Protein AF-W8PI35-F1 (afdb_monomer_lite)

Radius of gyration: 16.07 Å; chains: 1; bounding box: 40×26×47 Å

Organism: NCBI:txid195522

Structure (mmCIF, N/CA/C/O backbone):
data_AF-W8PI35-F1
#
_entry.id   AF-W8PI35-F1
#
loop_
_atom_site.group_PDB
_atom_site.id
_atom_site.type_symbol
_atom_site.label_atom_id
_atom_site.label_alt_id
_atom_site.label_comp_id
_atom_site.label_asym_id
_atom_site.label_entity_id
_atom_site.label_seq_id
_atom_site.pdbx_PDB_ins_code
_atom_site.Cartn_x
_atom_site.Cartn_y
_atom_site.Cartn_z
_atom_site.occupancy
_atom_site.B_iso_or_equiv
_atom_site.auth_seq_id
_atom_site.auth_comp_id
_atom_site.auth_asym_id
_atom_site.auth_atom_id
_atom_site.pdbx_PDB_model_num
ATOM 1 N N . MET A 1 1 ? 0.583 -5.832 16.040 1.00 59.97 1 MET A N 1
ATOM 2 C CA . MET A 1 1 ? 1.917 -5.702 15.398 1.00 59.97 1 MET A CA 1
ATOM 3 C C . MET A 1 1 ? 1.751 -4.927 14.094 1.00 59.97 1 MET A C 1
ATOM 5 O O . MET A 1 1 ? 0.677 -5.040 13.512 1.00 59.97 1 MET A O 1
ATOM 9 N N . PRO A 1 2 ? 2.715 -4.098 13.654 1.00 80.94 2 PRO A N 1
ATOM 10 C CA . PRO A 1 2 ? 2.473 -3.187 12.537 1.00 80.94 2 PRO A CA 1
ATOM 11 C C . PRO A 1 2 ? 2.387 -3.930 11.199 1.00 80.94 2 PRO A C 1
ATOM 13 O O . PRO A 1 2 ? 3.174 -4.835 10.920 1.00 80.94 2 PRO A O 1
ATOM 16 N N . TRP A 1 3 ? 1.433 -3.525 10.365 1.00 93.44 3 TRP A N 1
ATOM 17 C CA . TRP A 1 3 ? 1.398 -3.904 8.956 1.00 93.44 3 TRP A CA 1
ATOM 18 C C . TRP A 1 3 ? 2.358 -3.002 8.191 1.00 93.44 3 TRP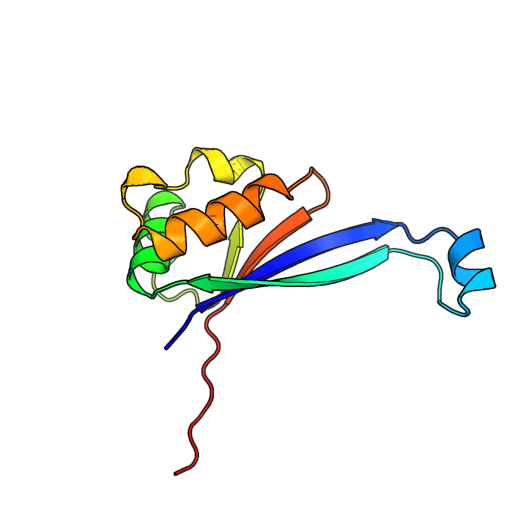 A C 1
ATOM 20 O O . TRP A 1 3 ? 2.400 -1.799 8.443 1.00 93.44 3 TRP A O 1
ATOM 30 N N . LYS A 1 4 ? 3.134 -3.561 7.267 1.00 94.62 4 LYS A N 1
ATOM 31 C CA . LYS A 1 4 ? 4.062 -2.794 6.436 1.00 94.62 4 LYS A CA 1
ATOM 32 C C . LYS A 1 4 ? 3.396 -2.420 5.124 1.00 94.62 4 LYS A C 1
ATOM 34 O O . LYS A 1 4 ? 2.715 -3.249 4.526 1.00 94.62 4 LYS A O 1
ATOM 39 N N . LEU A 1 5 ? 3.599 -1.176 4.707 1.00 94.94 5 LEU A N 1
ATOM 40 C CA . LEU A 1 5 ? 3.160 -0.650 3.425 1.00 9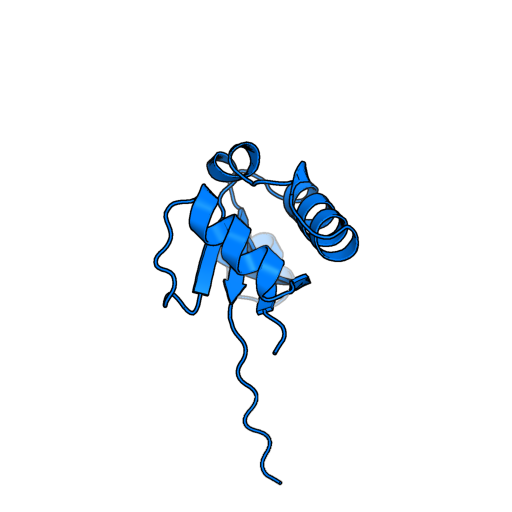4.94 5 LEU A CA 1
ATOM 41 C C . LEU A 1 5 ? 4.380 -0.495 2.519 1.00 94.94 5 LEU A C 1
ATOM 43 O O . LEU A 1 5 ? 5.314 0.240 2.841 1.00 94.94 5 LEU A O 1
ATOM 47 N N . TYR A 1 6 ? 4.334 -1.162 1.377 1.00 94.19 6 TYR A N 1
ATOM 48 C CA . TYR A 1 6 ? 5.328 -1.069 0.324 1.00 94.19 6 TYR A CA 1
ATOM 49 C C . TYR A 1 6 ? 4.711 -0.480 -0.937 1.00 94.19 6 TYR A C 1
ATOM 51 O O . TYR A 1 6 ? 3.523 -0.664 -1.199 1.00 94.19 6 TYR A O 1
ATOM 59 N N . ARG A 1 7 ? 5.534 0.169 -1.753 1.00 92.88 7 ARG A N 1
ATOM 60 C CA . ARG A 1 7 ? 5.223 0.483 -3.142 1.00 92.88 7 ARG A CA 1
ATOM 61 C C . ARG A 1 7 ? 6.082 -0.390 -4.037 1.00 92.88 7 ARG A C 1
ATOM 63 O O . ARG A 1 7 ? 7.304 -0.420 -3.908 1.00 92.88 7 ARG A O 1
ATOM 70 N N . PHE A 1 8 ? 5.419 -1.124 -4.915 1.00 90.44 8 PHE A N 1
ATOM 71 C CA . PHE A 1 8 ? 6.049 -1.946 -5.933 1.00 90.44 8 PHE A CA 1
ATOM 72 C C . PHE A 1 8 ? 5.879 -1.238 -7.266 1.00 90.44 8 PHE A C 1
ATOM 74 O O . PHE A 1 8 ? 4.747 -0.948 -7.654 1.00 90.44 8 PHE A O 1
ATOM 81 N N . LYS A 1 9 ? 6.983 -0.962 -7.955 1.00 86.69 9 LYS A N 1
ATOM 82 C CA . LYS A 1 9 ? 6.978 -0.373 -9.294 1.00 86.69 9 LYS A CA 1
ATOM 83 C C . LYS A 1 9 ? 7.779 -1.251 -10.241 1.00 86.69 9 LYS A C 1
ATOM 85 O O . LYS A 1 9 ? 8.925 -1.580 -9.944 1.00 86.69 9 LYS A O 1
ATOM 90 N N . TYR A 1 10 ? 7.161 -1.619 -11.356 1.00 80.69 10 TYR A N 1
ATOM 91 C CA . TYR A 1 10 ? 7.871 -2.248 -12.458 1.00 80.69 10 TYR A CA 1
ATOM 92 C C . TYR A 1 10 ? 8.404 -1.157 -13.379 1.00 80.69 10 TYR A C 1
ATOM 94 O O . TYR A 1 10 ? 7.669 -0.248 -13.750 1.00 80.69 10 TYR A O 1
ATOM 102 N N . GLU A 1 11 ? 9.685 -1.233 -13.711 1.00 79.56 11 GLU A N 1
ATOM 103 C CA . GLU A 1 11 ? 10.319 -0.352 -14.684 1.00 79.56 11 GLU A CA 1
ATOM 104 C C . GLU A 1 11 ? 11.066 -1.218 -15.697 1.00 79.56 11 GLU A C 1
ATOM 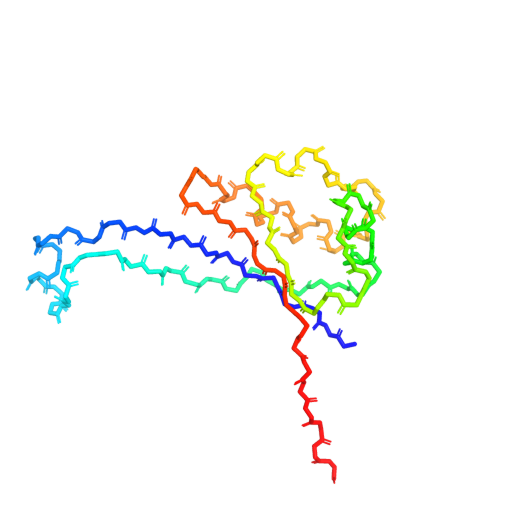106 O O . GLU A 1 11 ? 11.876 -2.067 -15.314 1.00 79.56 11 GLU A O 1
ATOM 111 N N . ASP A 1 12 ? 10.786 -1.018 -16.985 1.00 74.88 12 ASP A N 1
ATOM 112 C CA . ASP A 1 12 ? 11.583 -1.625 -18.050 1.00 74.88 12 ASP A CA 1
ATOM 113 C C . ASP A 1 12 ? 12.980 -1.005 -18.006 1.00 74.88 12 ASP A C 1
ATOM 115 O O . ASP A 1 12 ? 13.146 0.191 -18.260 1.00 74.88 12 ASP A O 1
ATOM 119 N N . TYR A 1 13 ? 13.984 -1.798 -17.627 1.00 69.94 13 TYR A N 1
ATOM 120 C CA . TYR A 1 13 ? 15.349 -1.323 -17.490 1.00 69.94 13 TYR A CA 1
ATOM 121 C C . TYR A 1 13 ? 16.082 -1.421 -18.828 1.00 69.94 13 TYR A C 1
ATOM 123 O O . TYR A 1 13 ? 16.500 -2.520 -19.229 1.00 69.94 13 TYR A O 1
ATOM 131 N N . PRO A 1 14 ? 16.297 -0.289 -19.530 1.00 77.00 14 PRO A N 1
ATOM 132 C CA . PRO A 1 14 ? 16.750 -0.335 -20.909 1.00 77.00 14 PRO A CA 1
ATOM 133 C C . PRO A 1 14 ? 18.164 -0.910 -21.014 1.00 77.00 14 PRO A C 1
ATOM 135 O O . PRO A 1 14 ? 19.026 -0.634 -20.174 1.00 77.00 14 PRO A O 1
ATOM 138 N N . GLU A 1 15 ? 18.452 -1.619 -22.111 1.00 72.44 15 GLU A N 1
ATOM 139 C CA . GLU A 1 15 ? 19.767 -2.237 -22.362 1.00 72.44 15 GLU A CA 1
ATOM 140 C C . GLU A 1 15 ? 20.947 -1.265 -22.214 1.00 72.44 15 GLU A C 1
ATOM 142 O O . GLU A 1 15 ? 22.034 -1.648 -21.775 1.00 72.44 15 GLU A O 1
ATOM 147 N N . TYR A 1 16 ? 20.746 0.003 -22.586 1.00 76.06 16 TYR A N 1
ATOM 148 C CA . TYR A 1 16 ? 21.762 1.043 -22.451 1.00 76.06 16 TYR A CA 1
ATOM 149 C C . TYR A 1 16 ? 22.127 1.306 -20.983 1.00 76.06 16 TYR A C 1
ATOM 151 O O . TYR A 1 16 ? 23.311 1.314 -20.639 1.00 76.06 16 TYR A O 1
ATOM 159 N N . SER A 1 17 ? 21.122 1.465 -20.118 1.00 73.81 17 SER A N 1
ATOM 160 C CA . SER A 1 17 ? 21.308 1.662 -18.677 1.00 73.81 17 SER A CA 1
ATOM 161 C C . SER A 1 17 ? 21.947 0.428 -18.044 1.00 73.81 17 SER A C 1
ATOM 163 O O . SER A 1 17 ? 22.946 0.560 -17.341 1.00 73.81 17 SER A O 1
ATOM 165 N N . ALA A 1 18 ? 21.463 -0.768 -18.398 1.00 74.69 18 ALA A N 1
ATOM 166 C CA . ALA A 1 18 ? 22.007 -2.056 -17.963 1.00 74.69 18 ALA A CA 1
ATOM 167 C C . ALA A 1 18 ? 23.500 -2.216 -18.267 1.00 74.69 18 ALA A C 1
ATOM 169 O O . ALA A 1 18 ? 24.286 -2.609 -17.403 1.00 74.69 18 ALA A O 1
ATOM 170 N N . ARG A 1 19 ? 23.923 -1.824 -19.472 1.00 71.94 19 ARG A N 1
ATOM 171 C CA . ARG A 1 19 ? 25.329 -1.882 -19.883 1.00 71.94 19 ARG A CA 1
ATOM 172 C C . ARG A 1 19 ? 26.227 -0.958 -19.059 1.00 71.94 19 ARG A C 1
ATOM 174 O O . ARG A 1 19 ? 27.362 -1.329 -18.774 1.00 71.94 19 ARG A O 1
ATOM 181 N N . ILE A 1 20 ? 25.749 0.233 -18.702 1.00 80.75 20 ILE A N 1
ATOM 182 C CA . ILE A 1 20 ? 26.543 1.228 -17.963 1.00 80.75 20 ILE A CA 1
ATOM 183 C C . ILE A 1 20 ? 26.604 0.895 -16.472 1.00 80.75 20 ILE A C 1
ATOM 185 O O . ILE A 1 20 ? 27.637 1.106 -15.841 1.00 80.75 20 ILE A O 1
ATOM 189 N N . THR A 1 21 ? 25.525 0.354 -15.908 1.00 75.56 21 THR A N 1
ATOM 190 C CA . THR A 1 21 ? 25.451 0.009 -14.483 1.00 75.56 21 THR A CA 1
ATOM 191 C C . THR A 1 21 ? 25.894 -1.420 -14.179 1.00 75.56 21 THR A C 1
ATOM 193 O O . THR A 1 21 ? 25.928 -1.798 -13.010 1.00 75.56 21 THR A O 1
ATOM 196 N N . GLY A 1 22 ? 26.236 -2.223 -15.192 1.00 70.88 22 GLY A N 1
ATOM 197 C CA . GLY A 1 22 ? 26.652 -3.616 -15.013 1.00 70.88 22 GLY A CA 1
ATOM 198 C C . GLY A 1 22 ? 25.523 -4.537 -14.539 1.00 70.88 22 GLY A C 1
ATOM 199 O O . GLY A 1 22 ? 25.784 -5.501 -13.825 1.00 70.88 22 GLY A O 1
ATOM 200 N N . HIS A 1 23 ? 24.281 -4.225 -14.907 1.00 68.94 23 HIS A N 1
ATOM 201 C CA . HIS A 1 23 ? 23.086 -5.001 -14.568 1.00 68.94 23 HIS A CA 1
ATOM 202 C C . HIS A 1 23 ? 22.543 -5.745 -15.799 1.00 68.94 23 HIS A C 1
ATOM 204 O O . HIS A 1 23 ? 22.966 -5.503 -16.930 1.00 68.94 23 HIS A O 1
ATOM 210 N N . TYR A 1 24 ? 21.604 -6.667 -15.583 1.00 69.50 24 TYR A N 1
ATOM 211 C CA . TYR A 1 24 ? 20.857 -7.305 -16.668 1.00 69.50 24 TYR A CA 1
ATOM 212 C C . TYR A 1 24 ? 19.745 -6.370 -17.158 1.00 69.50 24 TYR A C 1
ATOM 214 O O . TYR A 1 24 ? 19.112 -5.691 -16.353 1.00 69.50 24 TYR A O 1
ATOM 222 N N . ALA A 1 25 ? 19.529 -6.323 -18.473 1.00 62.88 25 ALA A N 1
ATOM 223 C CA . ALA A 1 25 ? 18.390 -5.623 -19.064 1.00 62.88 25 ALA A CA 1
ATOM 224 C C . ALA A 1 25 ? 17.087 -6.396 -18.804 1.00 62.88 25 ALA A C 1
ATOM 226 O O . ALA A 1 25 ? 17.118 -7.629 -18.730 1.00 62.88 25 ALA A O 1
ATOM 227 N N . GLY A 1 26 ? 15.966 -5.680 -18.704 1.00 68.94 26 GLY A N 1
ATOM 228 C CA . GLY A 1 26 ? 14.630 -6.248 -18.494 1.00 68.94 26 GLY A CA 1
ATOM 229 C C . GLY A 1 26 ? 13.878 -5.612 -17.326 1.00 68.94 26 GLY A C 1
ATOM 230 O O . GLY A 1 26 ? 14.302 -4.594 -16.785 1.00 68.94 26 GLY A O 1
ATOM 231 N N . ASP A 1 27 ? 12.766 -6.227 -16.930 1.00 72.06 27 ASP A N 1
ATOM 232 C CA . ASP A 1 27 ? 11.874 -5.676 -15.907 1.00 72.06 27 ASP A CA 1
ATOM 233 C C . ASP A 1 27 ? 12.550 -5.649 -14.526 1.00 72.06 27 ASP A C 1
ATOM 235 O O . ASP A 1 27 ? 12.841 -6.692 -13.928 1.00 72.06 27 ASP A O 1
ATOM 239 N N . LEU A 1 28 ? 12.772 -4.448 -13.992 1.00 78.38 28 LEU A N 1
ATOM 240 C CA . LEU A 1 28 ? 13.175 -4.244 -12.606 1.00 78.38 28 LEU A CA 1
ATOM 241 C C . LEU A 1 28 ? 11.943 -4.033 -11.734 1.00 78.38 28 LEU A C 1
ATOM 243 O O . LEU A 1 28 ? 11.099 -3.185 -12.014 1.00 78.38 28 LEU A O 1
ATOM 247 N N . LEU A 1 29 ? 11.882 -4.776 -10.630 1.00 81.44 29 LEU A N 1
ATOM 248 C CA . LEU A 1 29 ? 10.935 -4.517 -9.555 1.00 81.44 29 LEU A CA 1
ATOM 249 C C . LEU A 1 29 ? 11.606 -3.640 -8.497 1.00 81.44 29 LEU A C 1
ATOM 251 O O . LEU A 1 29 ? 12.470 -4.099 -7.748 1.00 81.44 29 LEU A O 1
ATOM 255 N N . ILE A 1 30 ? 11.179 -2.385 -8.422 1.00 83.75 30 ILE A N 1
ATOM 256 C CA . ILE A 1 30 ? 11.561 -1.456 -7.363 1.00 83.75 30 ILE A CA 1
ATOM 257 C C . ILE A 1 30 ? 10.606 -1.666 -6.185 1.00 83.75 30 ILE A C 1
ATOM 259 O O . ILE A 1 30 ? 9.386 -1.618 -6.352 1.00 83.75 30 ILE A O 1
ATOM 263 N N . ILE A 1 31 ? 11.172 -1.918 -5.001 1.00 89.94 31 ILE A N 1
ATOM 264 C CA . ILE A 1 31 ? 10.436 -2.084 -3.742 1.00 89.94 31 ILE A CA 1
ATOM 265 C C . ILE A 1 31 ? 10.832 -0.956 -2.797 1.00 89.94 31 ILE A C 1
ATOM 267 O O . ILE A 1 31 ? 11.978 -0.887 -2.353 1.00 89.94 31 ILE A O 1
ATOM 271 N N . GLU A 1 32 ? 9.873 -0.104 -2.455 1.00 90.62 32 GLU A N 1
ATOM 272 C CA . GLU A 1 32 ? 10.065 1.005 -1.520 1.00 90.62 32 GLU A CA 1
ATOM 273 C C . GLU A 1 32 ? 9.172 0.816 -0.295 1.00 90.62 32 GLU A C 1
ATOM 275 O O . GLU A 1 32 ? 7.979 0.555 -0.422 1.00 90.62 32 GLU A O 1
ATOM 280 N N . GLU A 1 33 ? 9.747 0.921 0.904 1.00 93.00 33 GLU A N 1
ATOM 281 C CA . GLU A 1 33 ? 8.978 0.925 2.151 1.00 93.00 33 GLU A CA 1
ATOM 282 C C . GLU A 1 33 ? 8.408 2.329 2.381 1.00 93.00 33 GLU A C 1
ATOM 284 O O . GLU A 1 33 ? 9.152 3.279 2.617 1.00 93.00 33 GLU A O 1
ATOM 289 N N . GLU A 1 34 ? 7.084 2.459 2.303 1.00 92.62 34 GLU A N 1
ATOM 290 C CA . GLU A 1 34 ? 6.376 3.739 2.454 1.00 92.62 34 GLU A CA 1
ATOM 291 C C . GLU A 1 34 ? 5.976 3.994 3.917 1.00 92.62 34 GLU A C 1
ATOM 293 O O . GLU A 1 34 ? 5.783 5.138 4.327 1.00 92.62 34 GLU A O 1
ATOM 298 N N . GLY A 1 35 ? 5.878 2.939 4.734 1.00 92.50 35 GLY A N 1
ATOM 299 C CA . GLY A 1 35 ? 5.681 3.074 6.172 1.00 92.50 35 GLY A CA 1
ATOM 300 C C . GLY A 1 35 ? 4.964 1.899 6.823 1.00 92.50 35 GLY A C 1
ATOM 301 O O . GLY A 1 35 ? 5.006 0.758 6.363 1.00 92.50 35 GLY A O 1
ATOM 302 N N . GLU A 1 36 ? 4.302 2.196 7.938 1.00 94.50 36 GLU A N 1
ATOM 303 C CA . GLU A 1 36 ? 3.540 1.232 8.727 1.00 94.50 36 GLU A CA 1
ATOM 304 C C . GLU A 1 36 ? 2.091 1.683 8.866 1.00 94.50 36 GLU A C 1
ATOM 306 O O . GLU A 1 36 ? 1.826 2.872 9.058 1.00 94.50 36 GLU A O 1
ATOM 311 N N . LEU A 1 37 ? 1.180 0.714 8.828 1.00 93.94 37 LEU A N 1
ATOM 312 C CA . LEU A 1 37 ? -0.244 0.896 9.060 1.00 93.94 37 LEU A CA 1
ATOM 313 C C . LEU A 1 37 ? -0.682 0.158 10.327 1.00 93.94 37 LEU A C 1
ATOM 315 O O . LEU A 1 37 ? -0.229 -0.955 10.629 1.00 93.94 37 LEU A O 1
ATOM 319 N N . SER A 1 38 ? -1.592 0.783 11.068 1.00 94.12 38 SER A N 1
ATOM 320 C CA . SER A 1 38 ? -2.255 0.155 12.208 1.00 94.12 38 SER A CA 1
ATOM 321 C C . SER A 1 38 ? -3.174 -0.999 11.781 1.00 94.12 38 SER A C 1
ATOM 323 O O . SER A 1 38 ? -3.690 -1.046 10.663 1.00 94.12 38 SER A O 1
ATOM 325 N N . GLU A 1 39 ? -3.420 -1.941 12.696 1.00 93.06 39 GLU A N 1
ATOM 326 C CA . GLU A 1 39 ? -4.366 -3.043 12.460 1.00 93.06 39 GLU A CA 1
ATOM 327 C C . GLU A 1 39 ? -5.788 -2.533 12.187 1.00 93.06 39 GLU A C 1
ATOM 329 O O . GLU A 1 39 ? -6.498 -3.094 11.352 1.00 93.06 39 GLU A O 1
ATOM 334 N N . GLU A 1 40 ? -6.191 -1.444 12.848 1.00 93.38 40 GLU A N 1
ATOM 335 C CA . GLU A 1 40 ? -7.484 -0.799 12.620 1.00 93.38 40 GLU A CA 1
ATOM 336 C C . GLU A 1 40 ? -7.594 -0.256 11.192 1.00 93.38 40 GLU A C 1
ATOM 338 O O . GLU A 1 40 ? -8.575 -0.551 10.506 1.00 93.38 40 GLU A O 1
ATOM 343 N N . ALA A 1 41 ? -6.573 0.469 10.722 1.00 94.56 41 ALA A N 1
ATOM 344 C CA . ALA A 1 41 ? -6.529 0.986 9.360 1.00 94.56 41 ALA A CA 1
ATOM 345 C C . ALA A 1 41 ? -6.616 -0.143 8.325 1.00 94.56 41 ALA A C 1
ATOM 347 O O . ALA A 1 41 ? -7.424 -0.076 7.399 1.00 94.5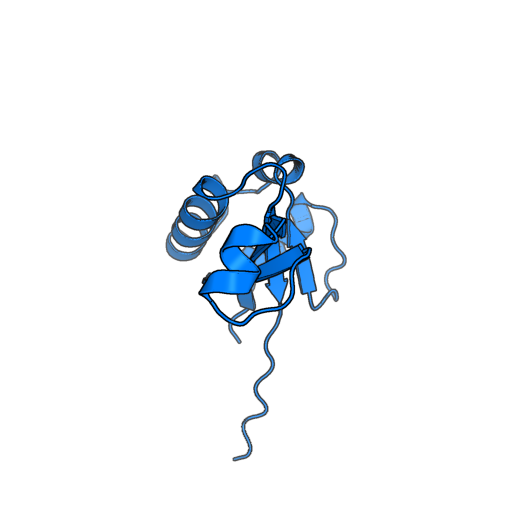6 41 ALA A O 1
ATOM 348 N N . VAL A 1 42 ? -5.846 -1.219 8.509 1.00 94.94 42 VAL A N 1
ATOM 349 C CA . VAL A 1 42 ? -5.872 -2.366 7.591 1.00 94.94 42 VAL A CA 1
ATOM 350 C C . VAL A 1 42 ? -7.226 -3.066 7.590 1.00 94.94 42 VAL A C 1
ATOM 352 O O . VAL A 1 42 ? -7.712 -3.441 6.524 1.00 94.94 42 VAL A O 1
ATOM 355 N N . ARG A 1 43 ? -7.879 -3.205 8.747 1.00 95.06 43 ARG A N 1
ATOM 356 C CA . ARG A 1 43 ? -9.230 -3.775 8.825 1.00 95.06 43 ARG A CA 1
ATOM 357 C C . ARG A 1 43 ? -10.242 -2.947 8.028 1.00 95.06 43 ARG A C 1
ATOM 359 O O . ARG A 1 43 ? -11.029 -3.521 7.280 1.00 95.06 43 ARG A 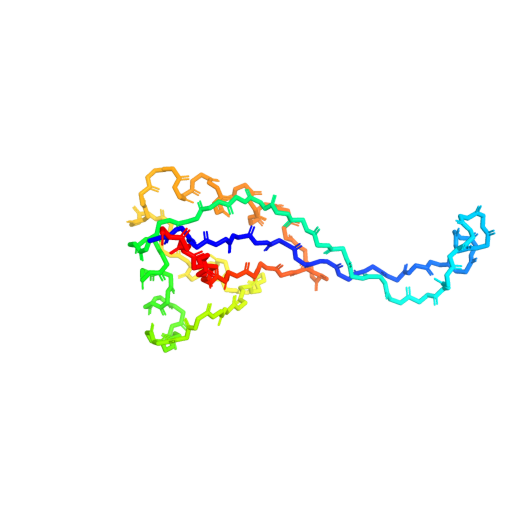O 1
ATOM 366 N N . LEU A 1 44 ? -10.201 -1.618 8.150 1.00 95.56 44 LEU A N 1
ATOM 367 C CA . LEU A 1 44 ? -11.077 -0.718 7.389 1.00 95.56 44 LEU A CA 1
ATOM 368 C C . LEU A 1 44 ? -10.822 -0.829 5.880 1.00 95.56 44 LEU A C 1
ATOM 370 O O . LEU A 1 44 ? -11.765 -0.962 5.101 1.00 95.56 44 LEU A O 1
ATOM 374 N N . ILE A 1 45 ? -9.550 -0.843 5.470 1.00 95.19 45 ILE A N 1
ATOM 375 C CA . ILE A 1 45 ? -9.155 -0.995 4.063 1.00 95.19 45 ILE A CA 1
ATOM 376 C C . ILE A 1 45 ? -9.657 -2.330 3.501 1.00 95.19 45 ILE A C 1
ATOM 378 O O . ILE A 1 45 ? -10.279 -2.350 2.438 1.00 95.19 45 ILE A O 1
ATOM 382 N N . LYS A 1 46 ? -9.456 -3.440 4.223 1.00 95.81 46 LYS A N 1
ATOM 383 C CA . LYS A 1 46 ? -9.957 -4.759 3.813 1.00 95.81 46 LYS A CA 1
ATOM 384 C C . LYS A 1 46 ? -11.471 -4.762 3.633 1.00 95.81 46 LYS A C 1
ATOM 386 O O . LYS A 1 46 ? -11.952 -5.243 2.610 1.00 95.81 46 LYS A O 1
ATOM 391 N N . GLY A 1 47 ? -12.206 -4.174 4.579 1.00 96.00 47 GLY A N 1
ATOM 392 C CA . GLY A 1 47 ? -13.663 -4.056 4.503 1.00 96.00 47 GLY A CA 1
ATOM 393 C C . GLY A 1 47 ? -14.135 -3.274 3.274 1.00 96.00 47 GLY A C 1
ATOM 394 O O . GLY A 1 47 ? -15.042 -3.717 2.574 1.00 96.00 47 GLY A O 1
ATOM 395 N N . ALA A 1 48 ? -13.484 -2.153 2.958 1.00 95.12 48 ALA A N 1
ATOM 396 C CA . ALA A 1 48 ? -13.836 -1.327 1.801 1.00 95.12 48 ALA A CA 1
ATOM 397 C C . ALA A 1 48 ? -13.510 -1.996 0.451 1.00 95.12 48 ALA A C 1
ATOM 399 O O . ALA A 1 48 ? -14.235 -1.836 -0.540 1.00 95.12 48 ALA A O 1
ATOM 400 N N . LEU A 1 49 ? -12.420 -2.765 0.404 1.00 94.62 49 LEU A N 1
ATOM 401 C CA . LEU A 1 49 ? -11.969 -3.447 -0.808 1.00 94.62 49 LEU A CA 1
ATOM 402 C C . LEU A 1 49 ? -12.594 -4.839 -0.994 1.00 94.62 49 LEU A C 1
ATOM 404 O O . LEU A 1 49 ? -12.556 -5.363 -2.107 1.00 94.62 49 LEU A O 1
ATOM 408 N N . GLY A 1 50 ? -13.239 -5.394 0.037 1.00 94.12 50 GLY A N 1
ATOM 409 C CA . GLY A 1 50 ? -13.827 -6.737 0.014 1.00 94.12 50 GLY A CA 1
ATOM 410 C C . GLY A 1 50 ? -12.782 -7.848 0.148 1.00 94.12 50 GLY A C 1
ATOM 411 O O . GLY A 1 50 ? -12.938 -8.919 -0.432 1.00 94.12 50 GLY A O 1
ATOM 412 N N . ILE A 1 51 ? -11.693 -7.574 0.866 1.00 94.88 51 ILE A N 1
ATOM 413 C CA . ILE A 1 51 ? -10.576 -8.498 1.078 1.00 94.88 51 ILE A CA 1
ATOM 414 C C . ILE A 1 51 ? -10.869 -9.370 2.301 1.00 94.88 51 ILE A C 1
ATOM 416 O O . ILE A 1 51 ? -11.379 -8.880 3.308 1.00 94.88 51 ILE A O 1
ATOM 420 N N . ASP A 1 52 ? -10.509 -10.653 2.225 1.00 93.12 52 ASP A N 1
ATOM 421 C CA . ASP A 1 52 ? -10.660 -11.599 3.333 1.00 93.12 52 ASP A CA 1
ATOM 422 C C . ASP A 1 52 ? -9.963 -11.087 4.608 1.00 93.12 52 ASP A C 1
ATOM 424 O O . ASP A 1 52 ? -8.804 -10.656 4.582 1.00 93.12 52 ASP A O 1
ATOM 428 N N . GLU A 1 53 ? -10.655 -11.148 5.748 1.00 89.06 53 GLU A N 1
ATOM 429 C CA . GLU A 1 53 ? -10.117 -10.669 7.025 1.00 89.06 53 GLU A CA 1
ATOM 430 C C . GLU A 1 53 ? -8.817 -11.389 7.418 1.00 89.06 53 GLU A C 1
ATOM 432 O O . GLU A 1 53 ? -7.906 -10.763 7.971 1.00 89.06 53 GLU A O 1
ATOM 437 N N . ASN A 1 54 ? -8.669 -12.662 7.044 1.00 89.69 54 ASN A N 1
ATOM 438 C CA . ASN A 1 54 ? -7.499 -13.494 7.321 1.00 89.69 54 ASN A CA 1
ATOM 439 C C . ASN A 1 54 ? -6.351 -13.291 6.323 1.00 89.69 54 ASN A C 1
ATOM 441 O O . ASN A 1 54 ? -5.257 -13.817 6.549 1.00 89.69 54 ASN A O 1
ATOM 445 N N . ALA A 1 55 ? -6.558 -12.543 5.232 1.00 91.12 55 ALA A N 1
ATOM 446 C CA . ALA A 1 55 ? -5.505 -12.272 4.258 1.00 91.12 55 ALA A CA 1
ATOM 447 C C . ALA A 1 55 ? -4.339 -11.549 4.941 1.00 91.12 55 ALA A C 1
ATOM 449 O O . ALA A 1 55 ? -4.508 -10.459 5.482 1.00 91.12 55 ALA A O 1
ATOM 450 N N . ARG A 1 56 ? -3.147 -12.152 4.939 1.00 92.19 56 ARG A N 1
ATOM 451 C CA . ARG A 1 56 ? -1.944 -11.575 5.570 1.00 92.19 56 ARG A CA 1
ATOM 452 C C . ARG A 1 56 ? -1.168 -10.629 4.665 1.00 92.19 56 ARG A C 1
ATOM 454 O O . ARG A 1 56 ? -0.252 -9.972 5.142 1.00 92.19 56 ARG A O 1
ATOM 461 N N . ALA A 1 57 ? -1.537 -10.561 3.395 1.00 94.12 57 ALA A N 1
ATOM 462 C CA . ALA A 1 57 ? -1.030 -9.581 2.460 1.00 94.12 57 ALA A CA 1
ATOM 463 C C . ALA A 1 57 ? -2.074 -9.306 1.378 1.00 94.12 57 ALA A C 1
ATOM 465 O O . ALA A 1 57 ? -2.899 -10.178 1.086 1.00 94.12 57 ALA A O 1
ATOM 466 N N . PHE A 1 58 ? -2.051 -8.106 0.810 1.00 95.38 58 PHE A N 1
ATOM 467 C CA . PHE A 1 58 ? -2.901 -7.723 -0.311 1.00 95.38 58 PHE A CA 1
ATOM 468 C C . PHE A 1 58 ? -2.330 -6.512 -1.047 1.00 95.38 58 PHE A C 1
ATOM 470 O O . PHE A 1 58 ? -1.544 -5.744 -0.488 1.00 95.38 58 PHE A O 1
ATOM 477 N N . ASP A 1 59 ? -2.769 -6.346 -2.290 1.00 94.69 59 ASP A N 1
ATOM 478 C CA . ASP A 1 59 ? -2.348 -5.254 -3.158 1.00 94.69 59 ASP A CA 1
ATOM 479 C C . ASP A 1 59 ? -3.471 -4.223 -3.318 1.00 94.69 59 ASP A C 1
ATOM 481 O O . ASP A 1 59 ? -4.655 -4.565 -3.300 1.00 94.69 59 ASP A O 1
ATOM 485 N N . ILE A 1 60 ? -3.088 -2.961 -3.498 1.00 93.38 60 ILE A N 1
ATOM 486 C CA . ILE A 1 60 ? -3.969 -1.855 -3.871 1.00 93.38 60 ILE A CA 1
ATOM 487 C C . ILE A 1 60 ? -3.437 -1.280 -5.181 1.00 93.38 60 ILE A C 1
ATOM 489 O O . ILE A 1 60 ? -2.312 -0.780 -5.248 1.00 93.38 60 ILE A O 1
ATOM 493 N N . GLU A 1 61 ? -4.256 -1.344 -6.222 1.00 92.00 61 GLU A N 1
ATOM 494 C CA . GLU A 1 61 ? -3.960 -0.731 -7.513 1.00 92.00 61 GLU A CA 1
ATOM 495 C C . GLU A 1 61 ? -4.533 0.692 -7.587 1.00 92.00 61 GLU A C 1
ATOM 497 O O . GLU A 1 61 ? -5.404 1.078 -6.805 1.00 92.00 61 GLU A O 1
ATOM 502 N N . VAL A 1 62 ? -4.117 1.469 -8.593 1.00 89.69 62 VAL A N 1
ATOM 503 C CA . VAL A 1 62 ? -4.617 2.838 -8.842 1.00 89.69 62 VAL A CA 1
ATOM 504 C C . VAL A 1 62 ? -6.152 2.910 -8.850 1.00 89.69 62 VAL A C 1
ATOM 506 O O . VAL A 1 62 ? -6.743 3.844 -8.308 1.00 89.69 62 VAL A O 1
ATOM 509 N N . ARG A 1 63 ? -6.821 1.903 -9.427 1.00 90.00 63 ARG A N 1
ATOM 510 C CA . ARG A 1 63 ? -8.293 1.834 -9.503 1.00 90.00 63 ARG A CA 1
ATOM 511 C C . ARG A 1 63 ? -8.977 1.711 -8.139 1.00 90.00 63 ARG A C 1
ATOM 513 O O . ARG A 1 63 ? -10.133 2.106 -8.001 1.00 90.00 63 ARG A O 1
ATOM 520 N N . ASP A 1 64 ? -8.279 1.167 -7.148 1.00 92.12 64 ASP A N 1
ATOM 521 C CA . ASP A 1 64 ? -8.815 0.910 -5.815 1.00 92.12 64 ASP A CA 1
ATOM 522 C C . ASP A 1 64 ? -8.649 2.115 -4.885 1.00 92.12 64 ASP A C 1
ATOM 524 O O . ASP A 1 64 ? -9.367 2.216 -3.892 1.00 92.12 64 ASP A O 1
ATOM 528 N N . VAL A 1 65 ? -7.784 3.076 -5.235 1.00 89.31 65 VAL A N 1
ATOM 529 C CA . VAL A 1 65 ? -7.499 4.273 -4.423 1.00 89.31 65 VAL A CA 1
ATOM 530 C C . VAL A 1 65 ? -8.774 5.048 -4.080 1.00 89.31 65 VAL A C 1
ATOM 532 O O . VAL A 1 65 ? -8.968 5.456 -2.937 1.00 89.31 65 VAL A O 1
ATOM 535 N N . LEU A 1 66 ? -9.697 5.194 -5.036 1.00 89.19 66 LEU A N 1
ATOM 536 C CA . LEU A 1 66 ? -10.968 5.903 -4.823 1.00 89.19 66 LEU A CA 1
ATOM 537 C C . LEU A 1 66 ? -11.942 5.160 -3.897 1.00 89.19 66 LEU A C 1
ATOM 539 O O . LEU A 1 66 ? -12.888 5.764 -3.394 1.00 89.19 66 LEU A O 1
ATOM 543 N N . ARG A 1 67 ? -11.731 3.859 -3.681 1.00 92.81 67 ARG A N 1
ATOM 544 C CA . ARG A 1 67 ? -12.545 3.022 -2.792 1.00 92.81 67 ARG A CA 1
ATOM 545 C C . ARG A 1 67 ? -12.014 3.019 -1.360 1.00 92.81 67 ARG A C 1
ATOM 547 O O . ARG A 1 67 ? -12.685 2.490 -0.479 1.00 92.81 67 ARG A O 1
ATOM 554 N N . LEU A 1 68 ? -10.831 3.586 -1.114 1.00 93.25 68 LEU A N 1
ATOM 555 C CA . LEU A 1 68 ? -10.219 3.590 0.209 1.00 93.25 68 LEU A CA 1
ATOM 556 C C . LEU A 1 68 ? -11.011 4.481 1.182 1.00 93.25 68 LEU A C 1
ATOM 558 O O . LEU A 1 68 ? -11.361 5.616 0.841 1.00 93.25 68 LEU A O 1
ATOM 562 N N . PRO A 1 69 ? -11.246 4.030 2.426 1.00 93.69 69 PRO A N 1
ATOM 563 C CA . PRO A 1 69 ? -12.035 4.764 3.411 1.00 93.69 69 PRO A CA 1
ATOM 564 C C . PRO A 1 69 ? -11.195 5.854 4.104 1.00 93.69 69 PRO A C 1
ATOM 566 O O . PRO A 1 69 ? -11.126 5.923 5.326 1.00 93.69 69 PRO A O 1
ATOM 569 N N . ILE A 1 70 ? -10.548 6.738 3.331 1.00 92.81 70 ILE A N 1
ATOM 570 C CA . ILE A 1 70 ? -9.557 7.734 3.796 1.00 92.81 70 ILE A CA 1
ATOM 571 C C . ILE A 1 70 ? -10.051 8.576 4.984 1.00 92.81 70 ILE A C 1
ATOM 573 O O . ILE A 1 70 ? -9.263 8.951 5.851 1.00 92.81 70 ILE A O 1
ATOM 577 N N . LYS A 1 71 ? -11.351 8.882 5.045 1.00 92.38 71 LYS A N 1
ATOM 578 C CA . LYS A 1 71 ? -11.951 9.693 6.119 1.00 92.38 71 LYS A CA 1
ATOM 579 C C . LYS A 1 71 ? -12.071 8.955 7.454 1.00 92.38 71 LYS A C 1
ATOM 581 O O . LYS A 1 71 ? -12.098 9.612 8.488 1.00 92.38 71 LYS A O 1
ATOM 586 N N . GLU A 1 72 ? -12.165 7.631 7.414 1.00 93.94 72 GLU A N 1
ATOM 587 C CA . GLU A 1 72 ? -12.358 6.764 8.582 1.00 93.94 72 GLU A CA 1
ATOM 588 C C . GLU A 1 72 ? -11.023 6.268 9.149 1.00 93.94 72 GLU A C 1
ATOM 590 O O . GLU A 1 72 ? -10.974 5.772 10.271 1.00 93.94 72 GLU A O 1
ATOM 595 N N . LEU A 1 73 ? -9.931 6.425 8.392 1.00 94.12 73 LEU A N 1
ATOM 596 C CA . LEU A 1 73 ? -8.597 6.038 8.834 1.00 94.12 73 LEU A CA 1
ATOM 597 C C . LEU A 1 73 ? -8.074 6.961 9.948 1.00 94.12 73 LEU A C 1
ATOM 599 O O . LEU A 1 73 ? -8.268 8.184 9.879 1.00 94.12 73 LEU A O 1
ATOM 603 N N . PRO A 1 74 ? -7.322 6.413 10.923 1.00 94.12 74 PRO A N 1
ATOM 604 C CA . PRO A 1 74 ? -6.574 7.215 11.883 1.00 94.12 74 PRO A CA 1
ATOM 605 C C . PRO A 1 74 ? -5.649 8.211 11.178 1.00 94.12 74 PRO A C 1
ATOM 607 O O . PRO A 1 74 ? -5.093 7.926 10.120 1.00 94.12 74 PRO A O 1
ATOM 610 N N . GLU A 1 75 ? -5.445 9.389 11.770 1.00 93.81 75 GLU A N 1
ATOM 611 C CA . GLU A 1 75 ? -4.748 10.504 11.112 1.00 93.81 75 GLU A CA 1
ATOM 612 C C . GLU A 1 75 ? -3.340 10.148 10.609 1.00 93.81 75 GLU A C 1
ATOM 614 O O . GLU A 1 75 ? -2.976 10.519 9.490 1.00 93.81 75 GLU A O 1
ATOM 619 N N . LYS A 1 76 ? -2.573 9.393 11.405 1.00 93.44 76 LYS A N 1
ATOM 620 C CA . LYS A 1 76 ? -1.238 8.918 11.021 1.00 93.44 76 LYS A CA 1
ATOM 621 C C . LYS A 1 76 ? -1.303 8.003 9.795 1.00 93.44 76 LYS A C 1
ATOM 623 O O . LYS A 1 76 ? -0.595 8.245 8.823 1.00 93.44 76 LYS A O 1
ATOM 628 N N . ASP A 1 77 ? -2.162 6.987 9.840 1.00 94.06 77 ASP A N 1
ATOM 629 C CA . ASP A 1 77 ? -2.307 5.991 8.772 1.00 94.06 77 ASP A CA 1
ATOM 630 C C . ASP A 1 77 ? -2.835 6.633 7.486 1.00 94.06 77 ASP A C 1
ATOM 632 O O . ASP A 1 77 ? -2.352 6.352 6.392 1.00 94.06 77 ASP A O 1
ATOM 636 N N . ARG A 1 78 ? -3.783 7.566 7.628 1.00 94.62 78 ARG A N 1
ATOM 637 C CA . ARG A 1 78 ? -4.319 8.368 6.530 1.00 94.62 78 ARG A CA 1
ATOM 638 C C . ARG A 1 78 ? -3.213 9.118 5.801 1.00 94.62 78 ARG A C 1
ATOM 640 O O . ARG A 1 78 ? -3.180 9.095 4.576 1.00 94.62 78 ARG A O 1
ATOM 647 N N . LYS A 1 79 ? -2.332 9.796 6.541 1.00 95.00 79 LYS A N 1
ATOM 648 C CA . LYS A 1 79 ? -1.233 10.566 5.951 1.00 95.00 79 LYS A CA 1
ATOM 649 C C . LYS A 1 79 ? -0.276 9.656 5.179 1.00 95.00 79 LYS A C 1
ATOM 651 O O . LYS A 1 79 ? -0.005 9.938 4.019 1.00 95.00 79 LYS A O 1
ATOM 656 N N . VAL A 1 80 ? 0.153 8.552 5.794 1.00 94.25 80 VAL A N 1
ATOM 657 C CA . VAL A 1 80 ? 1.044 7.562 5.161 1.00 94.25 80 VAL A CA 1
ATOM 658 C C . VAL A 1 80 ? 0.426 7.015 3.874 1.00 94.25 80 VAL A C 1
ATOM 660 O O . VAL A 1 80 ? 1.071 6.994 2.830 1.00 94.25 80 VAL A O 1
ATOM 663 N N . LEU A 1 81 ? -0.847 6.616 3.922 1.00 93.38 81 LEU A N 1
ATOM 664 C CA . LEU A 1 81 ? -1.524 6.036 2.767 1.00 93.38 81 LEU A CA 1
ATOM 665 C C . LEU A 1 81 ? -1.735 7.054 1.640 1.00 93.38 81 LEU A C 1
ATOM 667 O O . LEU A 1 81 ? -1.616 6.686 0.474 1.00 93.38 81 LEU A O 1
ATOM 671 N N . LEU A 1 82 ? -2.029 8.319 1.962 1.00 93.44 82 LEU A N 1
ATOM 672 C CA . LEU A 1 82 ? -2.152 9.387 0.966 1.00 93.44 82 LEU A CA 1
ATOM 673 C C . LEU A 1 82 ? -0.810 9.687 0.295 1.00 93.44 82 LEU A C 1
ATOM 675 O O . LEU A 1 82 ? -0.751 9.687 -0.929 1.00 93.44 82 LEU A O 1
ATOM 679 N N . GLU A 1 83 ? 0.262 9.859 1.073 1.00 93.88 83 GLU A N 1
ATOM 680 C CA . GLU A 1 83 ? 1.612 10.100 0.540 1.00 93.88 83 GLU A CA 1
ATOM 681 C C . GLU A 1 83 ? 2.082 8.949 -0.364 1.00 93.88 83 GLU A C 1
ATOM 683 O O . GLU A 1 83 ? 2.681 9.184 -1.412 1.00 93.88 83 GLU A O 1
ATOM 688 N N . ALA A 1 84 ? 1.768 7.703 0.001 1.00 92.88 84 ALA A N 1
ATOM 689 C CA . ALA A 1 84 ? 2.054 6.538 -0.831 1.00 92.88 84 ALA A CA 1
ATOM 690 C C . ALA A 1 84 ? 1.179 6.497 -2.098 1.00 92.88 84 ALA A C 1
ATOM 692 O O . ALA A 1 84 ? 1.666 6.174 -3.182 1.00 92.88 84 ALA A O 1
ATOM 693 N N . SER A 1 85 ? -0.107 6.851 -1.981 1.00 91.25 85 SER A N 1
ATOM 694 C CA . SER A 1 85 ? -1.053 6.854 -3.106 1.00 91.25 85 SER A CA 1
ATOM 695 C C . SER A 1 85 ? -0.748 7.947 -4.131 1.00 91.25 85 SER A C 1
ATOM 697 O O . SER A 1 85 ? -0.976 7.739 -5.317 1.00 91.25 85 SER A O 1
ATOM 699 N N . GLU A 1 86 ? -0.203 9.092 -3.711 1.00 90.81 86 GLU A N 1
ATOM 700 C CA . GLU A 1 86 ? 0.237 10.167 -4.614 1.00 90.81 86 GLU A CA 1
ATOM 701 C C . GLU A 1 86 ? 1.386 9.737 -5.541 1.00 90.81 86 GLU A C 1
ATOM 703 O O . GLU A 1 86 ? 1.551 10.304 -6.620 1.00 90.81 86 GLU A O 1
ATOM 708 N N . LYS A 1 87 ? 2.164 8.722 -5.146 1.00 90.06 87 LYS A N 1
ATOM 709 C CA . LYS A 1 87 ? 3.277 8.163 -5.931 1.00 90.06 87 LYS A CA 1
ATOM 710 C C . LYS A 1 87 ? 2.864 7.002 -6.843 1.00 90.06 87 LYS A C 1
ATOM 712 O O . LYS A 1 87 ? 3.734 6.422 -7.498 1.00 90.06 87 LYS A O 1
ATOM 717 N N . LEU A 1 88 ? 1.587 6.613 -6.839 1.00 88.38 88 LEU A N 1
ATOM 718 C CA . LEU A 1 88 ? 1.077 5.550 -7.701 1.00 88.38 88 LEU A CA 1
ATOM 719 C C . LEU A 1 88 ? 0.879 6.038 -9.138 1.00 88.38 88 LEU A C 1
ATOM 721 O O . LEU A 1 88 ? 0.344 7.113 -9.398 1.00 88.38 88 LEU A O 1
ATOM 725 N N . ASP A 1 89 ? 1.246 5.175 -10.071 1.00 86.75 89 ASP A N 1
ATOM 726 C CA . ASP A 1 89 ? 1.057 5.305 -11.510 1.00 86.75 89 ASP A CA 1
ATOM 727 C C . ASP A 1 89 ? 0.550 3.970 -12.090 1.00 86.75 89 ASP A C 1
ATOM 729 O O . ASP A 1 89 ? 0.323 3.003 -11.363 1.00 86.75 89 ASP A O 1
ATOM 733 N N . SER A 1 90 ? 0.339 3.901 -13.407 1.00 83.56 90 SER A N 1
ATOM 734 C CA . SER A 1 90 ? -0.180 2.693 -14.069 1.00 83.56 90 SER A CA 1
ATOM 735 C C . SER A 1 90 ? 0.735 1.466 -13.972 1.00 83.56 90 SER A C 1
ATOM 737 O O . SER A 1 90 ? 0.284 0.368 -14.287 1.00 83.56 90 SER A O 1
ATOM 739 N N . GLU A 1 91 ? 1.994 1.638 -13.567 1.00 84.75 91 GLU A N 1
ATOM 740 C CA . GLU A 1 91 ? 3.012 0.581 -13.489 1.00 84.75 91 GLU A CA 1
ATOM 741 C C . GLU A 1 91 ? 3.391 0.243 -12.041 1.00 84.75 91 GLU A C 1
ATOM 743 O O . GLU A 1 91 ? 4.321 -0.529 -11.781 1.00 84.75 91 GLU A O 1
ATOM 748 N N . SER A 1 92 ? 2.658 0.805 -11.076 1.00 88.62 92 SER A N 1
ATOM 749 C CA . SER A 1 92 ? 2.899 0.594 -9.659 1.00 88.62 92 SER A CA 1
ATOM 750 C C . SER A 1 92 ? 1.645 0.219 -8.880 1.00 88.62 92 SER A C 1
ATOM 752 O O . SER A 1 92 ? 0.502 0.456 -9.273 1.00 88.62 92 SER A O 1
ATOM 754 N N . LYS A 1 93 ? 1.885 -0.426 -7.742 1.00 92.81 93 LYS A N 1
ATOM 755 C CA . LYS A 1 93 ? 0.864 -0.852 -6.790 1.00 92.81 93 LYS A CA 1
ATOM 756 C C . LYS A 1 93 ? 1.376 -0.686 -5.370 1.00 92.81 93 LYS A C 1
ATOM 758 O O . LYS A 1 93 ? 2.585 -0.738 -5.128 1.00 92.81 93 LYS A O 1
ATOM 763 N N . LEU A 1 94 ? 0.460 -0.516 -4.426 1.00 95.12 94 LEU A N 1
ATOM 764 C CA . LEU A 1 94 ? 0.793 -0.616 -3.011 1.00 95.12 94 LEU A CA 1
ATOM 765 C C . LEU A 1 94 ? 0.614 -2.057 -2.561 1.00 95.12 94 LEU A C 1
ATOM 767 O O . LEU A 1 94 ? -0.361 -2.703 -2.929 1.00 95.12 94 LEU A O 1
ATOM 771 N N . HIS A 1 95 ? 1.537 -2.541 -1.748 1.00 95.38 95 HIS A N 1
ATOM 772 C CA . HIS A 1 95 ? 1.500 -3.862 -1.150 1.00 95.38 95 HIS A CA 1
ATOM 773 C C . HIS A 1 95 ? 1.480 -3.711 0.366 1.00 95.38 95 HIS A C 1
ATOM 775 O O . HIS A 1 95 ? 2.377 -3.101 0.947 1.00 95.38 95 HIS A O 1
ATOM 781 N N . ILE A 1 96 ? 0.449 -4.247 1.011 1.00 94.88 96 ILE A N 1
ATOM 782 C CA . ILE A 1 96 ? 0.327 -4.245 2.466 1.00 94.88 96 ILE A CA 1
ATOM 783 C C . ILE A 1 96 ? 0.540 -5.670 2.958 1.00 94.88 96 ILE A C 1
ATOM 785 O O . ILE A 1 96 ? -0.219 -6.557 2.578 1.00 94.88 96 ILE A O 1
ATOM 789 N N . GLU A 1 97 ? 1.525 -5.891 3.831 1.00 94.19 97 GLU A N 1
ATOM 790 C CA . GLU A 1 97 ? 1.806 -7.206 4.427 1.00 94.19 97 GLU A CA 1
ATOM 791 C C . GLU A 1 97 ? 1.906 -7.161 5.954 1.00 94.19 97 GLU A C 1
ATOM 793 O O . GLU A 1 97 ? 2.417 -6.218 6.563 1.00 94.19 97 GLU A O 1
ATOM 798 N N . TYR A 1 98 ? 1.424 -8.222 6.595 1.00 90.88 98 TYR A N 1
ATOM 799 C CA . TYR A 1 98 ? 1.600 -8.436 8.022 1.00 90.88 98 TYR A CA 1
ATOM 800 C C . TYR A 1 98 ? 2.972 -9.052 8.280 1.00 90.88 98 TYR A C 1
ATOM 802 O O . TYR A 1 98 ? 3.167 -10.260 8.111 1.00 90.88 98 TYR A O 1
ATOM 810 N N . ARG A 1 99 ? 3.928 -8.240 8.740 1.00 80.06 99 ARG A N 1
ATOM 811 C CA . ARG A 1 99 ? 5.208 -8.763 9.218 1.00 80.06 99 ARG A CA 1
ATOM 812 C C . ARG A 1 99 ? 5.087 -9.239 10.656 1.00 80.06 99 ARG A C 1
ATOM 814 O O . ARG A 1 99 ? 5.202 -8.471 11.606 1.00 80.06 99 ARG A O 1
ATOM 821 N N . TYR A 1 100 ? 4.913 -10.546 10.810 1.00 64.50 100 TYR A N 1
ATOM 822 C CA . TYR A 1 100 ? 5.183 -11.203 12.080 1.00 64.50 100 TYR A CA 1
ATOM 823 C C . TYR A 1 100 ? 6.701 -11.313 12.266 1.00 64.50 100 TYR A C 1
ATOM 825 O O . TYR A 1 100 ? 7.348 -12.111 11.589 1.00 64.50 100 TYR A O 1
ATOM 833 N N . GLN A 1 101 ? 7.276 -10.517 13.170 1.00 55.97 101 GLN A N 1
ATOM 834 C CA . GLN A 1 101 ? 8.582 -10.829 13.749 1.00 55.97 101 GLN A CA 1
ATOM 835 C C . GLN A 1 101 ? 8.347 -11.751 14.952 1.00 55.97 101 GLN A C 1
ATOM 837 O O . GLN A 1 101 ? 7.721 -11.315 15.920 1.00 55.97 101 GLN A O 1
ATOM 842 N N . PRO A 1 102 ? 8.817 -13.010 14.928 1.00 49.81 102 PRO A N 1
ATOM 843 C CA . PRO A 1 102 ? 8.865 -13.814 16.137 1.00 49.81 102 PRO A CA 1
ATOM 844 C C . PRO A 1 102 ? 9.859 -13.152 17.099 1.00 49.81 102 PRO A C 1
ATOM 846 O O . PRO A 1 102 ? 11.051 -13.074 16.799 1.00 49.81 102 PRO A O 1
ATOM 849 N N . SER A 1 103 ? 9.379 -12.650 18.236 1.00 42.09 103 SER A N 1
ATOM 850 C CA . SER A 1 103 ? 10.241 -12.318 19.369 1.00 42.09 103 SER A CA 1
ATOM 851 C C . SER A 1 103 ? 10.681 -13.634 20.004 1.00 42.09 103 SER A C 1
ATOM 853 O O . SER A 1 103 ? 9.878 -14.329 20.627 1.00 42.09 103 SER A O 1
ATOM 855 N N . PHE A 1 104 ? 11.935 -14.017 19.782 1.00 47.19 104 PHE A N 1
ATOM 856 C CA . PHE A 1 104 ? 12.575 -15.048 20.590 1.00 47.19 104 PHE A CA 1
ATOM 857 C C . PHE A 1 104 ? 13.059 -14.362 21.872 1.00 47.19 104 PHE A C 1
ATOM 859 O O . PHE A 1 104 ? 14.160 -13.812 21.886 1.00 47.19 104 PHE A O 1
ATOM 866 N N . ASP A 1 105 ? 12.181 -14.315 22.877 1.00 45.19 105 ASP A N 1
ATOM 867 C CA . ASP A 1 105 ? 12.561 -14.056 24.275 1.00 45.19 105 ASP A CA 1
ATOM 868 C C . ASP A 1 105 ? 13.297 -15.273 24.863 1.00 45.19 105 ASP A C 1
ATOM 870 O O . ASP A 1 105 ? 12.909 -16.422 24.529 1.00 45.19 105 ASP A O 1
#

Foldseek 3Di:
DWKWKKKWFWDQADPVNCVVVVHDGGIDIDIGTLDTFDLVQVCQQCVQVVHDNPDQKDKAALVCLVSRPLVPGDPVRSVSVVVSSVPHDNRMIMMIGDDDDPPPD

Sequence (105 aa):
MPWKLYRFKYEDYPEYSARITGHYAGDLLIIEEEGELSEEAVRLIKGALGIDENARAFDIEVRDVLRLPIKELPEKDRKVLLEASEKLDSESKLHIEYRYQPSFD

pLDDT: mean 86.09, std 12.21, range [42.09, 96.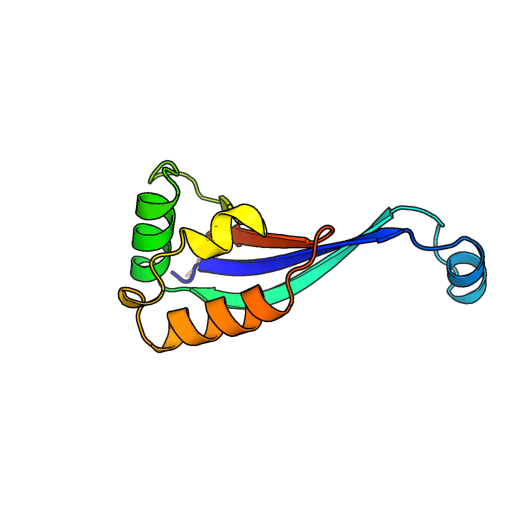0]

Secondary structure (DSSP, 8-state):
-PEEEEEEEEEEE-HHHHHHHT---EEEEEEEEEEEE-HHHHHHHHHHHT--TT-SEEEE-GGGGGGS-TTTS-HHHHHHHHHHHHT--TTEEEEEEE-------